Protein AF-A0A0F8XMY9-F1 (afdb_monomer_lite)

Radius of gyration: 11.2 Å; chains: 1; bounding box: 26×18×30 Å

Organism: NCBI:txid412755

pLDDT: mean 85.3, std 6.58, range [58.72, 92.25]

Sequence (51 aa):
MRVKKIPKTSRLYQRYAKSNKTLYHATGKDKLGYKVNIVGTLDFIKKYEEG

Foldseek 3Di:
DDKDWDDCPDPLNVVPCPDPATKIWDWDAAPVRDTDIDIGHPVVVVVRNVD

Secondary structure (DSSP, 8-state):
-EEEEPPTTSHHHHHH-SSSPPPEEEEEE-TTS-EEEEEE-HHHHHHHHH-

Structure (mmCIF, N/CA/C/O backbone):
data_AF-A0A0F8XMY9-F1
#
_entry.id   AF-A0A0F8XMY9-F1
#
loop_
_atom_site.group_PDB
_atom_site.id
_atom_site.type_symbol
_atom_site.label_atom_id
_atom_site.label_alt_id
_atom_site.label_comp_id
_atom_site.label_asym_id
_atom_site.label_entity_id
_atom_site.label_seq_id
_atom_site.pdbx_PDB_ins_code
_atom_site.Cartn_x
_atom_site.Cartn_y
_atom_site.Cartn_z
_atom_site.occupancy
_atom_site.B_iso_or_equiv
_atom_site.auth_seq_id
_atom_site.auth_comp_id
_atom_site.auth_asym_id
_atom_site.auth_atom_id
_atom_site.pdbx_PDB_model_num
ATOM 1 N N . MET A 1 1 ? 2.432 4.478 -9.584 1.00 82.06 1 MET A N 1
ATOM 2 C CA . MET A 1 1 ? 1.685 3.232 -9.283 1.00 82.06 1 MET A CA 1
ATOM 3 C C . MET A 1 1 ? 0.247 3.569 -8.895 1.00 82.06 1 MET A C 1
ATOM 5 O O . MET A 1 1 ? -0.023 4.680 -8.462 1.00 82.06 1 MET A O 1
ATOM 9 N N . ARG A 1 2 ? -0.712 2.643 -9.044 1.00 86.56 2 ARG A N 1
ATOM 10 C CA . ARG A 1 2 ? -2.096 2.844 -8.573 1.00 86.56 2 ARG A CA 1
ATOM 11 C C . ARG A 1 2 ? -2.209 2.397 -7.119 1.00 86.56 2 ARG A C 1
ATOM 13 O O . ARG A 1 2 ? -2.032 1.214 -6.848 1.00 86.56 2 ARG A O 1
ATOM 20 N N . VAL A 1 3 ? -2.556 3.311 -6.215 1.00 89.88 3 VAL A N 1
ATOM 21 C CA . VAL A 1 3 ? -2.676 3.043 -4.771 1.00 89.88 3 VAL A CA 1
ATOM 22 C C . VAL A 1 3 ? -4.146 3.038 -4.345 1.00 89.88 3 VAL A C 1
ATOM 24 O O . VAL A 1 3 ? -4.908 3.932 -4.706 1.00 89.88 3 VAL A O 1
ATOM 27 N N . LYS A 1 4 ? -4.563 2.030 -3.574 1.00 92.25 4 LYS A N 1
ATOM 28 C CA . LYS A 1 4 ? -5.910 1.920 -2.992 1.00 92.25 4 LYS A CA 1
ATOM 29 C C . LYS A 1 4 ? -5.832 1.596 -1.508 1.00 92.25 4 LYS A C 1
ATOM 31 O O . LYS A 1 4 ? -5.031 0.764 -1.094 1.00 92.25 4 LYS A O 1
ATOM 36 N N . LYS A 1 5 ? -6.700 2.204 -0.702 1.00 91.81 5 LYS A N 1
ATOM 37 C CA . LYS A 1 5 ? -6.835 1.870 0.721 1.00 91.81 5 LYS A CA 1
ATOM 38 C C . LYS A 1 5 ? -7.389 0.452 0.881 1.00 91.81 5 LYS A C 1
ATOM 40 O O . LYS A 1 5 ? -8.346 0.088 0.199 1.00 91.81 5 LYS A O 1
ATOM 45 N N . ILE A 1 6 ? -6.810 -0.331 1.789 1.00 90.12 6 ILE A N 1
ATOM 46 C CA . ILE A 1 6 ? -7.322 -1.661 2.127 1.00 90.12 6 ILE A CA 1
ATOM 47 C C . ILE A 1 6 ? -8.325 -1.506 3.280 1.00 90.12 6 ILE A C 1
ATOM 49 O O . ILE A 1 6 ? -7.964 -0.969 4.332 1.00 90.12 6 ILE A O 1
ATOM 53 N N . PRO A 1 7 ? -9.583 -1.950 3.119 1.00 89.56 7 PRO A N 1
ATOM 54 C CA . PRO A 1 7 ? -10.553 -1.915 4.205 1.00 89.56 7 PRO A CA 1
ATOM 55 C C . PRO A 1 7 ? -10.137 -2.872 5.327 1.00 89.56 7 PRO A C 1
ATOM 57 O O . PRO A 1 7 ? -9.609 -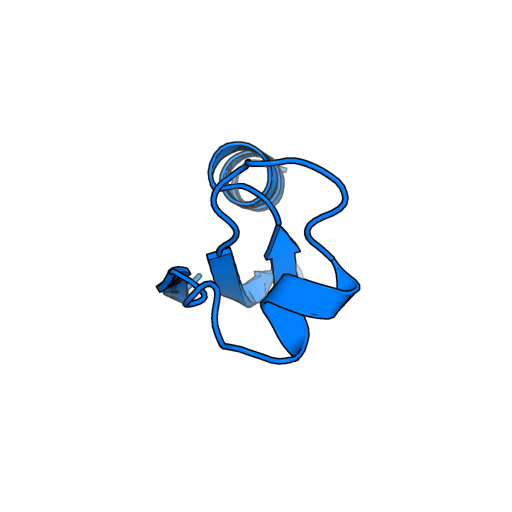3.952 5.062 1.00 89.56 7 PRO A O 1
ATOM 60 N N . LYS A 1 8 ? -10.417 -2.498 6.584 1.00 85.88 8 LYS A N 1
ATOM 61 C CA . LYS A 1 8 ? -10.044 -3.292 7.772 1.00 85.88 8 LYS A CA 1
ATOM 62 C C . LYS A 1 8 ? -10.664 -4.695 7.786 1.00 85.88 8 LYS A C 1
ATOM 64 O O . LYS A 1 8 ? -10.112 -5.614 8.379 1.00 85.88 8 LYS A O 1
ATOM 69 N N . THR A 1 9 ? -11.797 -4.848 7.106 1.00 86.19 9 THR A N 1
ATOM 70 C CA . THR A 1 9 ? -12.523 -6.110 6.936 1.00 86.19 9 THR A CA 1
ATOM 71 C C . THR A 1 9 ? -11.884 -7.045 5.904 1.00 86.19 9 THR A C 1
ATOM 73 O O . THR A 1 9 ? -12.237 -8.217 5.843 1.00 86.19 9 THR A O 1
ATOM 76 N N . SER A 1 10 ? -10.941 -6.565 5.085 1.00 85.94 10 SER A N 1
ATOM 77 C CA . SER A 1 10 ? -10.259 -7.396 4.091 1.00 85.94 10 SER A CA 1
ATOM 78 C C . SER A 1 10 ? -9.305 -8.396 4.742 1.00 85.94 10 SER A C 1
ATOM 80 O O . SER A 1 10 ? -8.524 -8.050 5.630 1.00 85.94 10 SER A O 1
ATOM 82 N N . ARG A 1 11 ? -9.264 -9.617 4.199 1.00 85.12 11 ARG A N 1
ATOM 83 C CA . ARG A 1 11 ? -8.319 -10.673 4.597 1.00 85.12 11 ARG A CA 1
ATOM 84 C C . ARG A 1 11 ? -6.853 -10.245 4.456 1.00 85.12 11 ARG A C 1
ATOM 86 O O . ARG A 1 11 ? -6.012 -10.671 5.241 1.00 85.12 11 ARG A O 1
ATOM 93 N N . LEU A 1 12 ? -6.545 -9.378 3.485 1.00 83.19 12 LEU A N 1
ATOM 94 C CA . LEU A 1 12 ? -5.210 -8.786 3.330 1.00 83.19 12 LEU A CA 1
ATOM 95 C C . LEU A 1 12 ? -4.864 -7.878 4.511 1.00 83.19 12 LEU A C 1
ATOM 97 O O . LEU A 1 12 ? -3.776 -7.991 5.069 1.00 83.19 12 LEU A O 1
ATOM 101 N N . TYR A 1 13 ? -5.795 -7.016 4.923 1.00 86.31 13 TYR A N 1
ATOM 102 C CA . TYR A 1 13 ? -5.581 -6.152 6.080 1.00 86.31 13 TYR A CA 1
ATOM 103 C C . TYR A 1 13 ? -5.356 -6.992 7.334 1.00 86.31 13 TYR A C 1
ATOM 105 O O . TYR A 1 13 ? -4.366 -6.795 8.020 1.00 86.31 13 TYR A O 1
ATOM 113 N N . GLN A 1 14 ? -6.202 -7.990 7.586 1.00 84.75 14 GLN A N 1
ATOM 114 C CA . GLN A 1 14 ? -6.079 -8.858 8.762 1.00 84.75 14 GLN A CA 1
ATOM 115 C C . GLN A 1 14 ? -4.740 -9.610 8.827 1.00 84.75 14 GLN A C 1
ATOM 117 O O . GLN A 1 14 ? -4.198 -9.791 9.912 1.00 84.75 14 GLN A O 1
ATOM 122 N N . ARG A 1 15 ? -4.176 -10.022 7.681 1.00 86.19 15 ARG A N 1
ATOM 123 C CA . ARG A 1 15 ? -2.870 -10.705 7.633 1.00 86.19 15 ARG A CA 1
ATOM 124 C C . ARG A 1 15 ? -1.689 -9.785 7.923 1.00 86.19 15 ARG A C 1
ATOM 126 O O . ARG A 1 15 ? -0.732 -10.215 8.560 1.00 86.19 15 ARG A O 1
ATOM 133 N N . TYR A 1 16 ? -1.728 -8.554 7.418 1.00 82.81 16 TYR A N 1
ATOM 134 C CA . TYR A 1 16 ? -0.568 -7.656 7.434 1.00 82.81 16 TYR A CA 1
ATOM 135 C C . TYR A 1 16 ? -0.666 -6.535 8.477 1.00 82.81 16 TYR A C 1
ATOM 137 O O . TYR A 1 16 ? 0.349 -5.929 8.824 1.00 82.81 16 TYR A O 1
ATOM 145 N N . ALA A 1 17 ? -1.850 -6.258 9.023 1.00 80.56 17 ALA A N 1
ATOM 146 C CA . ALA A 1 17 ? -2.052 -5.239 10.046 1.00 80.56 17 ALA A CA 1
ATOM 147 C C . ALA A 1 17 ? -1.626 -5.769 11.421 1.00 80.56 17 ALA A C 1
ATOM 149 O O . ALA A 1 17 ? -2.451 -6.105 12.262 1.00 80.56 17 ALA A O 1
ATOM 150 N N . LYS A 1 18 ? -0.311 -5.798 11.672 1.00 71.38 18 LYS A N 1
ATOM 151 C CA . LYS A 1 18 ? 0.259 -6.069 13.008 1.00 71.38 18 LYS A CA 1
ATOM 152 C C . LYS A 1 18 ? 0.084 -4.900 13.998 1.00 71.38 18 LYS A C 1
ATOM 154 O O . LYS A 1 18 ? 0.525 -4.979 15.135 1.00 71.38 18 LYS A O 1
ATOM 159 N N . SER A 1 19 ? -0.511 -3.788 13.561 1.00 71.25 19 SER A N 1
ATOM 160 C CA . SER A 1 19 ? -0.723 -2.556 14.332 1.00 71.25 19 SER A CA 1
ATOM 161 C C . SER A 1 19 ? -1.981 -1.840 13.822 1.00 71.25 19 SER A C 1
ATOM 163 O O . SER A 1 19 ? -2.455 -2.137 12.725 1.00 71.25 19 SER A O 1
ATOM 165 N N . ASN A 1 20 ? -2.505 -0.857 14.562 1.00 72.56 20 ASN A N 1
ATOM 166 C CA . ASN A 1 20 ? -3.708 -0.083 14.206 1.00 72.56 20 ASN A CA 1
ATOM 167 C C . ASN A 1 20 ? -3.473 0.924 13.049 1.00 72.56 20 ASN A C 1
ATOM 169 O O . ASN A 1 20 ? -4.120 1.966 12.961 1.00 72.56 20 ASN A O 1
ATOM 173 N N . LYS A 1 21 ? -2.510 0.629 12.168 1.00 81.88 21 LYS A N 1
ATOM 174 C CA . LYS A 1 21 ? -2.086 1.467 11.044 1.00 8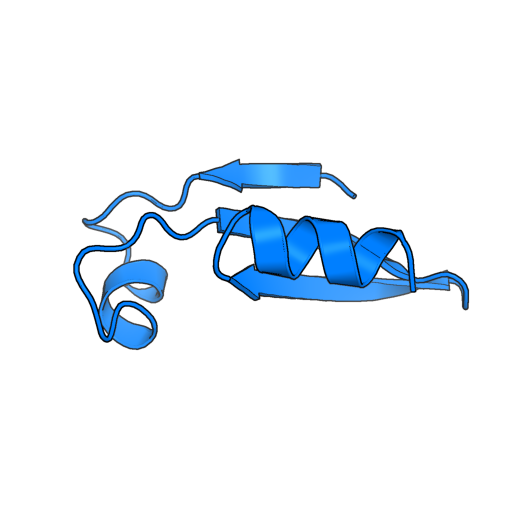1.88 21 LYS A CA 1
ATOM 175 C C . LYS A 1 21 ? -2.954 1.203 9.817 1.00 81.88 21 LYS A C 1
ATOM 177 O O . LYS A 1 21 ? -3.346 0.074 9.539 1.00 81.88 21 LYS A O 1
ATOM 182 N N . THR A 1 22 ? -3.209 2.253 9.040 1.00 87.38 22 THR A N 1
ATOM 183 C CA . THR A 1 22 ? -3.920 2.120 7.763 1.00 87.38 22 THR A CA 1
ATOM 184 C C . THR A 1 22 ? -2.999 1.497 6.716 1.00 87.38 22 THR A C 1
ATOM 186 O O . THR A 1 22 ? -1.904 2.006 6.476 1.00 87.38 22 THR A O 1
ATOM 189 N N . LEU A 1 23 ? -3.462 0.421 6.077 1.00 90.56 23 LEU A N 1
ATOM 190 C CA . LEU A 1 23 ? -2.754 -0.246 4.988 1.00 90.56 23 LEU A 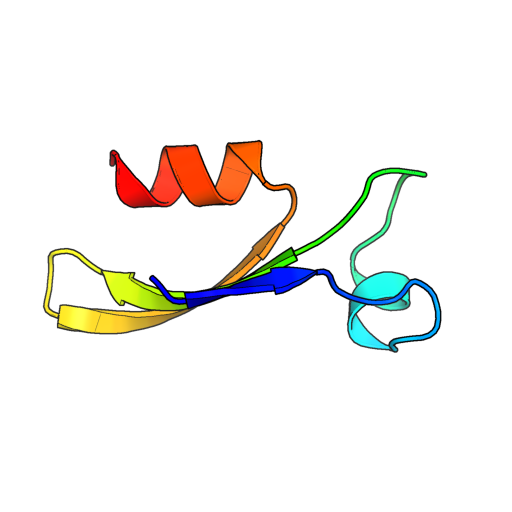CA 1
ATOM 191 C C . LEU A 1 23 ? -3.353 0.115 3.631 1.00 90.56 23 LEU A C 1
ATOM 193 O O . LEU A 1 23 ? -4.556 0.348 3.484 1.00 90.56 23 LEU A O 1
ATOM 197 N N . TYR A 1 24 ? -2.488 0.106 2.631 1.00 91.38 24 TYR A N 1
ATOM 198 C CA . TYR A 1 24 ? -2.774 0.403 1.243 1.00 91.38 24 TYR A CA 1
ATOM 199 C C . TYR A 1 24 ? -2.206 -0.711 0.369 1.00 91.38 24 TYR A C 1
ATOM 201 O O . TYR A 1 24 ? -1.205 -1.341 0.707 1.00 91.38 24 TYR A O 1
ATOM 209 N N . HIS A 1 25 ? -2.871 -0.951 -0.751 1.00 90.56 25 HIS A N 1
ATOM 210 C CA . HIS A 1 25 ? -2.423 -1.830 -1.813 1.00 90.56 25 HIS A CA 1
ATOM 211 C C . HIS A 1 25 ? -2.014 -0.959 -3.000 1.00 90.56 25 HIS A C 1
ATOM 213 O O . HIS A 1 25 ? -2.844 -0.221 -3.538 1.00 90.56 25 HIS A O 1
ATOM 219 N N . ALA A 1 26 ? -0.745 -1.032 -3.387 1.00 90.56 26 ALA A N 1
ATOM 220 C CA . ALA A 1 26 ? -0.209 -0.398 -4.577 1.00 90.56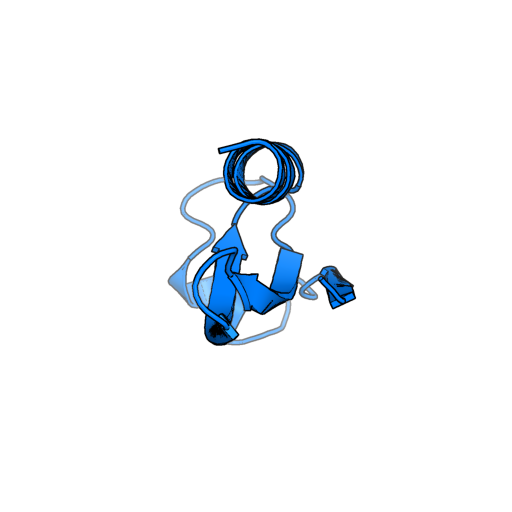 26 ALA A CA 1
ATOM 221 C C . ALA A 1 26 ? 0.073 -1.444 -5.650 1.00 90.56 26 ALA A C 1
ATOM 223 O O . ALA A 1 26 ? 0.731 -2.448 -5.395 1.00 90.56 26 ALA A O 1
ATOM 224 N N . THR A 1 27 ? -0.417 -1.191 -6.857 1.00 90.88 27 THR A N 1
ATOM 225 C CA . THR A 1 27 ? -0.164 -2.023 -8.035 1.00 90.88 27 THR A CA 1
ATOM 226 C C . THR A 1 27 ? 0.414 -1.150 -9.135 1.00 90.88 27 THR A C 1
ATOM 228 O O . THR A 1 27 ? -0.162 -0.105 -9.457 1.00 90.88 27 THR A O 1
ATOM 231 N N . GLY A 1 28 ? 1.522 -1.555 -9.738 1.00 89.62 28 GLY A N 1
ATOM 232 C CA . GLY A 1 28 ? 2.155 -0.773 -10.792 1.00 89.62 28 GLY A CA 1
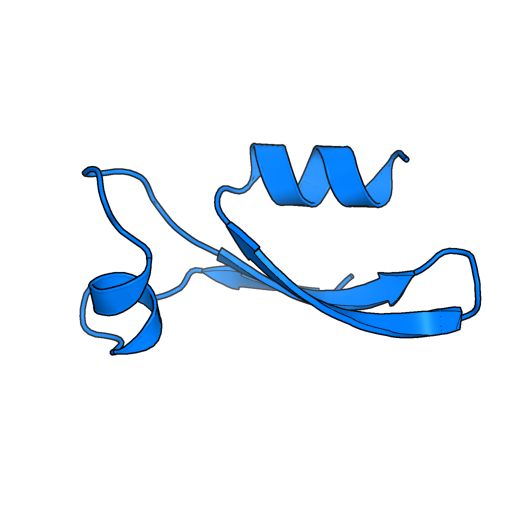ATOM 233 C C . GLY A 1 28 ? 3.313 -1.500 -11.451 1.00 89.62 28 GLY A C 1
ATOM 234 O O . GLY A 1 28 ? 3.380 -2.728 -11.413 1.00 89.62 28 GLY A O 1
ATOM 235 N N . LYS A 1 29 ? 4.198 -0.724 -12.073 1.00 88.62 29 LYS A N 1
ATOM 236 C CA . LYS A 1 29 ? 5.490 -1.195 -12.560 1.00 88.62 29 LYS A CA 1
ATOM 237 C C . LYS A 1 29 ? 6.597 -0.490 -11.784 1.00 88.62 29 LYS A C 1
ATOM 239 O O . LYS A 1 29 ? 6.410 0.672 -11.420 1.00 88.62 29 LYS A O 1
ATOM 244 N N . ASP A 1 30 ? 7.683 -1.194 -11.504 1.00 84.12 30 ASP A N 1
ATOM 245 C CA . ASP A 1 30 ? 8.906 -0.595 -10.970 1.00 84.12 30 ASP A CA 1
ATOM 246 C C . ASP A 1 30 ? 9.707 0.123 -12.078 1.00 84.12 30 ASP A C 1
ATOM 248 O O . ASP A 1 30 ? 9.301 0.138 -13.246 1.00 84.12 30 ASP A O 1
ATOM 252 N N . LYS A 1 31 ? 10.851 0.721 -11.720 1.00 79.56 31 LYS A N 1
ATOM 253 C CA . LYS A 1 31 ? 11.748 1.417 -12.664 1.00 79.56 31 LYS A CA 1
ATOM 254 C C . LYS A 1 31 ? 12.315 0.500 -13.758 1.00 79.56 31 LYS A C 1
ATOM 256 O O . LYS A 1 31 ? 12.674 0.985 -14.825 1.00 79.56 31 LYS A O 1
ATOM 261 N N . LEU A 1 32 ? 12.368 -0.809 -13.513 1.00 85.62 32 LEU A N 1
ATOM 262 C CA . LEU A 1 32 ? 12.837 -1.826 -14.458 1.00 85.62 32 LEU A CA 1
ATOM 263 C C . LEU A 1 32 ? 11.697 -2.379 -15.337 1.00 85.62 32 LEU A C 1
ATOM 265 O O . LEU A 1 32 ? 11.931 -3.211 -16.211 1.00 85.62 32 LEU A O 1
ATOM 269 N N . GLY A 1 33 ? 10.462 -1.909 -15.136 1.00 86.44 33 GLY A N 1
ATOM 270 C CA . GLY A 1 33 ? 9.284 -2.308 -15.899 1.00 86.44 33 GLY A CA 1
ATOM 271 C C . GLY A 1 33 ? 8.582 -3.568 -15.383 1.00 86.44 33 GLY A C 1
ATOM 272 O O . GLY A 1 33 ? 7.566 -3.967 -15.968 1.00 86.44 33 GLY 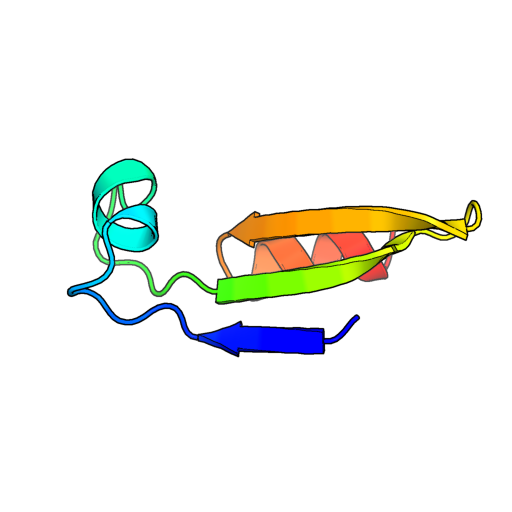A O 1
ATOM 273 N N . TYR A 1 34 ? 9.052 -4.173 -14.289 1.00 89.06 34 TYR A N 1
ATOM 274 C CA . TYR A 1 34 ? 8.427 -5.346 -13.686 1.00 89.06 34 TYR A CA 1
ATOM 275 C C . TYR A 1 34 ? 7.147 -4.975 -12.958 1.00 89.06 34 TYR A C 1
ATOM 277 O O . TYR A 1 34 ? 7.040 -3.945 -12.294 1.00 89.06 34 TYR A O 1
ATOM 285 N N . LYS A 1 35 ? 6.146 -5.850 -13.062 1.00 90.50 35 LYS A N 1
ATOM 286 C CA . LYS A 1 35 ? 4.873 -5.676 -12.368 1.00 90.50 35 LYS A CA 1
ATOM 287 C C . LYS A 1 35 ? 5.063 -5.913 -10.870 1.00 90.50 35 LYS A C 1
ATOM 289 O O . LYS A 1 35 ? 5.437 -7.008 -10.462 1.00 90.50 35 LYS A O 1
ATOM 294 N N . VAL A 1 36 ? 4.707 -4.920 -10.064 1.00 88.75 36 VAL A N 1
ATOM 295 C CA . VAL A 1 36 ? 4.817 -4.964 -8.603 1.00 88.75 36 VAL A CA 1
ATOM 296 C C . VAL A 1 36 ? 3.455 -4.803 -7.935 1.00 88.75 36 VAL A C 1
ATOM 298 O O . VAL A 1 36 ? 2.622 -3.999 -8.364 1.00 88.75 36 VAL A O 1
ATOM 301 N N . ASN A 1 37 ? 3.247 -5.580 -6.869 1.00 90.31 37 ASN A N 1
ATOM 302 C CA . ASN A 1 37 ? 2.089 -5.511 -5.981 1.00 90.31 37 ASN A CA 1
ATOM 303 C C . ASN A 1 37 ? 2.593 -5.370 -4.543 1.00 90.31 37 ASN A C 1
ATOM 305 O O . ASN A 1 37 ? 3.194 -6.293 -3.998 1.00 90.31 37 ASN A O 1
ATOM 309 N N . ILE A 1 38 ? 2.346 -4.217 -3.933 1.00 88.31 38 ILE A N 1
ATOM 310 C CA . ILE A 1 38 ? 2.899 -3.844 -2.633 1.00 88.31 38 ILE A CA 1
ATOM 311 C C . ILE A 1 38 ? 1.751 -3.613 -1.661 1.00 88.31 38 ILE A C 1
ATOM 313 O O . ILE A 1 38 ? 0.811 -2.877 -1.958 1.00 88.31 38 ILE A O 1
ATOM 317 N N . VAL A 1 39 ? 1.833 -4.221 -0.480 1.00 89.06 39 VAL A N 1
ATOM 318 C CA . VAL A 1 39 ? 0.902 -3.979 0.626 1.00 89.06 39 VAL A CA 1
ATOM 319 C C . VAL A 1 39 ? 1.678 -3.361 1.778 1.00 89.06 39 VAL A C 1
ATOM 321 O O . VAL A 1 39 ? 2.609 -3.970 2.296 1.00 89.06 39 VAL A O 1
ATOM 324 N N . GLY A 1 40 ? 1.304 -2.151 2.183 1.00 89.50 40 GLY A N 1
ATOM 325 C CA . GLY A 1 40 ? 2.036 -1.420 3.213 1.00 89.50 40 GLY A CA 1
ATOM 326 C C . GLY A 1 40 ? 1.353 -0.126 3.635 1.00 89.50 40 GLY A C 1
ATOM 327 O O . GLY A 1 40 ? 0.226 0.161 3.235 1.00 89.50 40 GLY A O 1
ATOM 328 N N . THR A 1 41 ? 2.025 0.662 4.471 1.00 90.56 41 THR A N 1
ATOM 329 C CA . THR A 1 41 ? 1.585 2.030 4.774 1.00 90.56 41 THR A CA 1
ATOM 330 C C . THR A 1 41 ? 1.798 2.940 3.565 1.00 90.56 41 THR A C 1
ATOM 332 O O . THR A 1 41 ? 2.587 2.629 2.672 1.00 90.56 41 THR A O 1
ATOM 335 N N . LEU A 1 42 ? 1.114 4.087 3.543 1.00 88.94 42 LEU A N 1
ATOM 336 C CA . LEU A 1 42 ? 1.279 5.062 2.463 1.00 88.94 42 LEU A CA 1
ATOM 337 C C . LEU A 1 42 ? 2.740 5.526 2.344 1.00 88.94 42 LEU A C 1
ATOM 339 O O . LEU A 1 42 ? 3.269 5.581 1.241 1.00 88.94 42 LEU A O 1
ATOM 343 N N . ASP A 1 43 ? 3.404 5.774 3.476 1.00 88.62 43 ASP A N 1
ATOM 344 C CA . ASP A 1 43 ? 4.811 6.194 3.505 1.00 88.62 43 ASP A CA 1
ATOM 345 C C . ASP A 1 43 ? 5.756 5.128 2.950 1.00 88.62 43 ASP A C 1
ATOM 347 O O . ASP A 1 43 ? 6.709 5.454 2.249 1.00 88.62 43 ASP A O 1
ATOM 351 N N . PHE A 1 44 ? 5.489 3.848 3.230 1.00 88.44 44 PHE A N 1
ATOM 352 C CA . PHE A 1 44 ? 6.293 2.752 2.689 1.00 88.44 44 PHE A CA 1
ATOM 353 C C . PHE A 1 44 ? 6.181 2.683 1.163 1.00 88.44 44 PHE A C 1
ATOM 355 O O . PHE A 1 44 ? 7.184 2.542 0.474 1.00 88.44 44 PHE A O 1
ATOM 362 N N . ILE A 1 45 ? 4.962 2.827 0.637 1.00 88.31 45 ILE A N 1
ATOM 363 C CA . ILE A 1 45 ? 4.705 2.807 -0.807 1.00 88.31 45 ILE A CA 1
ATOM 364 C C . ILE A 1 45 ? 5.366 4.007 -1.494 1.00 88.31 45 ILE A C 1
ATOM 366 O O . ILE A 1 45 ? 5.976 3.829 -2.541 1.00 88.31 45 ILE A O 1
ATOM 370 N N . LYS A 1 46 ? 5.301 5.204 -0.897 1.00 86.62 46 LYS A N 1
ATOM 371 C CA . LYS A 1 46 ? 5.971 6.399 -1.436 1.00 86.62 46 LYS A CA 1
ATOM 372 C C . LYS A 1 46 ? 7.489 6.242 -1.476 1.00 86.62 46 LYS A C 1
ATOM 374 O O . LYS A 1 46 ? 8.089 6.483 -2.515 1.00 86.62 46 LYS A O 1
ATOM 379 N N . LYS A 1 47 ? 8.094 5.742 -0.391 1.00 85.62 47 LYS A N 1
ATOM 380 C CA . LYS A 1 47 ? 9.532 5.424 -0.367 1.00 85.62 47 LYS A CA 1
ATOM 381 C C . LYS A 1 47 ? 9.928 4.435 -1.464 1.00 85.62 47 LYS A C 1
ATOM 383 O O . LYS A 1 47 ? 11.021 4.537 -2.004 1.00 85.62 47 LYS A O 1
ATOM 388 N N . TYR A 1 48 ? 9.049 3.489 -1.787 1.00 81.44 48 TYR A N 1
ATOM 389 C CA . TYR A 1 48 ? 9.287 2.521 -2.855 1.00 81.44 48 TYR A CA 1
ATOM 390 C C . TYR A 1 48 ? 9.176 3.135 -4.263 1.00 81.44 48 TYR A C 1
ATOM 392 O O . TYR A 1 48 ? 9.805 2.635 -5.185 1.00 81.44 48 TYR A O 1
ATOM 400 N N . GLU A 1 49 ? 8.386 4.197 -4.456 1.00 74.56 49 GLU A N 1
ATOM 401 C CA . GLU A 1 49 ? 8.313 4.912 -5.741 1.00 74.56 49 GLU A CA 1
ATOM 402 C C . GLU A 1 49 ? 9.491 5.866 -5.975 1.00 74.56 49 GLU A C 1
ATOM 404 O O . GLU A 1 49 ? 9.888 6.066 -7.122 1.00 74.56 49 GLU A O 1
ATOM 409 N N . GLU A 1 50 ? 10.042 6.462 -4.916 1.00 71.56 50 GLU A N 1
ATOM 410 C CA . GLU A 1 50 ? 11.200 7.362 -5.017 1.00 71.56 50 GLU A CA 1
ATOM 411 C C . GLU A 1 50 ? 12.510 6.592 -5.293 1.00 71.56 50 GLU A C 1
ATOM 413 O O . GLU A 1 50 ? 13.365 7.077 -6.045 1.00 71.56 50 GLU A O 1
ATOM 418 N N . GLY A 1 51 ? 12.631 5.377 -4.736 1.00 58.72 51 GLY A N 1
ATOM 419 C CA . GLY A 1 51 ? 13.783 4.466 -4.856 1.00 58.72 51 GLY A CA 1
ATOM 420 C C . GLY A 1 51 ? 14.080 4.001 -6.269 1.00 58.72 51 GLY A C 1
ATOM 421 O O . GLY A 1 51 ? 13.145 3.672 -7.024 1.00 58.72 51 GLY A O 1
#